Protein AF-A0A9E0RTS1-F1 (afdb_monomer_lite)

pLDDT: mean 94.76, std 5.56, range [51.41, 98.69]

Structure (mmCIF, N/CA/C/O backbone):
data_AF-A0A9E0RTS1-F1
#
_entry.id   AF-A0A9E0RTS1-F1
#
loop_
_atom_site.group_PDB
_atom_site.id
_atom_site.type_symbol
_atom_site.label_atom_id
_atom_site.label_alt_id
_atom_site.label_comp_id
_atom_site.label_asym_id
_atom_site.label_entity_id
_atom_site.label_seq_id
_atom_site.pdbx_PDB_ins_code
_atom_site.Cartn_x
_atom_site.Cartn_y
_atom_site.Cartn_z
_atom_site.occupancy
_atom_site.B_iso_or_equiv
_atom_site.auth_seq_id
_atom_site.auth_comp_id
_atom_site.auth_asym_id
_atom_site.auth_atom_id
_atom_site.pdbx_PDB_model_num
ATOM 1 N N . MET A 1 1 ? -15.856 11.425 7.955 1.00 51.41 1 MET A N 1
ATOM 2 C CA . MET A 1 1 ? -14.682 11.050 8.774 1.00 51.41 1 MET A CA 1
ATOM 3 C C . MET A 1 1 ? -13.971 9.924 8.047 1.00 51.41 1 MET A C 1
ATOM 5 O O . MET A 1 1 ? -14.667 9.109 7.459 1.00 51.41 1 MET A O 1
ATOM 9 N N . SER A 1 2 ? -12.636 9.927 7.999 1.00 68.19 2 SER A N 1
ATOM 10 C CA . SER A 1 2 ? -11.879 8.841 7.359 1.00 68.19 2 SER A CA 1
ATOM 11 C C . SER A 1 2 ? -12.096 7.539 8.132 1.00 68.19 2 SER A C 1
ATOM 13 O O . SER A 1 2 ? -11.993 7.544 9.356 1.00 68.19 2 SER A O 1
ATOM 15 N N . ILE A 1 3 ? -12.384 6.448 7.424 1.00 83.50 3 ILE A N 1
ATOM 16 C CA . ILE A 1 3 ? -12.584 5.105 8.002 1.00 83.50 3 ILE A CA 1
ATOM 17 C C . ILE A 1 3 ? -11.271 4.449 8.455 1.00 83.50 3 ILE A C 1
ATOM 19 O O . ILE A 1 3 ? -11.289 3.442 9.153 1.00 83.50 3 ILE A O 1
ATOM 23 N N . LEU A 1 4 ? -10.126 5.021 8.062 1.00 89.38 4 LEU A N 1
ATOM 24 C CA . LEU A 1 4 ? -8.797 4.628 8.525 1.00 89.38 4 LEU A CA 1
ATOM 25 C C . LEU A 1 4 ? -7.975 5.883 8.868 1.00 89.38 4 LEU A C 1
ATOM 27 O O . LEU A 1 4 ? -7.889 6.799 8.041 1.00 89.38 4 LEU A O 1
ATOM 31 N N . PRO A 1 5 ? -7.327 5.954 10.041 1.00 88.94 5 PRO A N 1
ATOM 32 C CA . PRO A 1 5 ? -6.529 7.111 10.448 1.00 88.94 5 PRO A CA 1
ATOM 33 C C . PRO A 1 5 ? -5.122 7.083 9.816 1.00 88.94 5 PRO A C 1
ATOM 35 O O . PRO A 1 5 ? -4.113 7.067 10.519 1.00 88.94 5 PRO A O 1
ATOM 38 N N . LEU A 1 6 ? -5.045 7.052 8.481 1.00 94.31 6 LEU A N 1
ATOM 39 C CA . LEU A 1 6 ? -3.777 6.909 7.761 1.00 94.31 6 LEU A CA 1
ATOM 40 C C . LEU A 1 6 ? -2.935 8.192 7.800 1.00 94.31 6 LEU A C 1
ATOM 42 O O . LEU A 1 6 ? -3.386 9.288 7.448 1.00 94.31 6 LEU A O 1
ATOM 46 N N . GLN A 1 7 ? -1.669 8.031 8.165 1.00 95.50 7 GLN A N 1
ATOM 47 C CA . GLN A 1 7 ? -0.603 9.004 7.953 1.00 95.50 7 GLN A CA 1
ATOM 48 C C . GLN A 1 7 ? 0.128 8.713 6.634 1.00 95.50 7 GLN A C 1
ATOM 50 O O . GLN A 1 7 ? -0.051 7.653 6.039 1.00 95.50 7 GLN A O 1
ATOM 55 N N . GLN A 1 8 ? 0.892 9.692 6.145 1.00 96.06 8 GLN A N 1
ATOM 56 C CA . GLN A 1 8 ? 1.714 9.572 4.934 1.00 96.06 8 GLN A CA 1
ATOM 57 C C . GLN A 1 8 ? 3.168 9.924 5.254 1.00 96.06 8 GLN A C 1
ATOM 59 O O . GLN A 1 8 ? 3.837 10.599 4.485 1.00 96.06 8 GLN A O 1
ATOM 64 N N . HIS A 1 9 ? 3.662 9.499 6.417 1.00 96.62 9 HIS A N 1
ATOM 65 C CA . HIS A 1 9 ? 4.961 9.897 6.946 1.00 96.62 9 HIS A CA 1
ATOM 66 C C . HIS A 1 9 ? 6.103 9.619 5.957 1.00 96.62 9 HIS A C 1
ATOM 68 O O . HIS A 1 9 ? 6.947 10.496 5.777 1.00 96.62 9 HIS A O 1
ATOM 74 N N . TYR A 1 10 ? 6.113 8.465 5.282 1.00 96.81 10 TYR A N 1
ATOM 75 C CA . TYR A 1 10 ? 7.080 8.145 4.229 1.00 96.81 10 TYR A CA 1
ATOM 76 C C . TYR A 1 10 ? 7.060 9.187 3.105 1.00 96.81 10 TYR A C 1
ATOM 78 O O . TYR A 1 10 ? 8.102 9.744 2.763 1.00 96.81 10 TYR A O 1
ATOM 86 N N . ALA A 1 11 ? 5.879 9.485 2.557 1.00 96.06 11 ALA A N 1
ATOM 87 C CA . ALA A 1 11 ? 5.736 10.442 1.464 1.00 96.06 11 ALA A CA 1
ATOM 88 C C . ALA A 1 11 ? 6.036 11.884 1.912 1.00 96.06 11 ALA A C 1
ATOM 90 O O . ALA A 1 11 ? 6.707 12.628 1.201 1.00 96.06 11 ALA A O 1
ATOM 91 N N . ASP A 1 12 ? 5.595 12.252 3.113 1.00 96.56 12 ASP A N 1
ATOM 92 C CA . ASP A 1 12 ? 5.714 13.597 3.675 1.00 96.56 12 ASP A CA 1
ATOM 93 C C . ASP A 1 12 ? 7.169 13.960 4.036 1.00 96.56 12 ASP A C 1
ATOM 95 O O . ASP A 1 12 ? 7.518 15.141 4.050 1.00 96.56 12 ASP A O 1
ATOM 99 N N . HIS A 1 13 ? 8.026 12.971 4.334 1.00 96.94 13 HIS A N 1
ATOM 100 C CA . HIS A 1 13 ? 9.386 13.208 4.848 1.00 96.94 13 HIS A CA 1
ATOM 101 C C . HIS A 1 13 ? 10.513 12.742 3.923 1.00 96.94 13 HIS A C 1
ATOM 103 O O . HIS A 1 13 ? 11.670 13.094 4.166 1.00 96.94 13 HIS A O 1
ATOM 109 N N . LEU A 1 14 ? 10.220 11.968 2.875 1.00 96.56 14 LEU A N 1
ATOM 110 C CA . LEU A 1 14 ? 11.224 11.559 1.896 1.00 96.56 14 LEU A CA 1
ATOM 111 C C . LEU A 1 14 ? 11.067 12.319 0.575 1.00 96.56 14 LEU A C 1
ATOM 113 O O . LEU A 1 14 ? 9.954 12.646 0.166 1.00 96.56 14 LEU A O 1
ATOM 117 N N . PRO A 1 15 ? 12.176 12.585 -0.139 1.00 96.88 15 PRO A N 1
ATOM 118 C CA . PRO A 1 15 ? 12.112 13.163 -1.473 1.00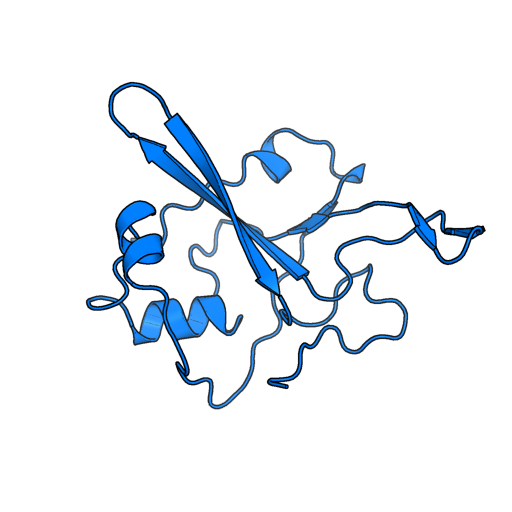 96.88 15 PRO A CA 1
ATOM 119 C C . PRO A 1 15 ? 11.268 12.321 -2.439 1.00 96.88 15 PRO A C 1
ATOM 121 O O . PRO A 1 15 ? 11.287 11.092 -2.393 1.00 96.88 15 PRO A O 1
ATOM 124 N N . ALA A 1 16 ? 10.649 12.972 -3.424 1.00 93.25 16 ALA A N 1
ATOM 125 C CA . ALA A 1 16 ? 9.881 12.299 -4.478 1.00 93.25 16 ALA A CA 1
ATOM 126 C C . ALA A 1 16 ? 10.710 11.317 -5.341 1.00 93.25 16 ALA A C 1
ATOM 128 O O . ALA A 1 16 ? 10.158 10.586 -6.150 1.00 93.25 16 ALA A O 1
ATOM 129 N N . ALA A 1 17 ? 12.037 11.274 -5.183 1.00 95.69 17 ALA A N 1
ATOM 130 C CA . ALA A 1 17 ? 12.887 10.263 -5.813 1.00 95.69 17 ALA A CA 1
ATOM 131 C C . ALA A 1 17 ? 12.703 8.850 -5.220 1.00 95.69 17 ALA A C 1
ATOM 133 O O . ALA A 1 17 ? 13.073 7.871 -5.863 1.00 95.69 17 ALA A O 1
ATOM 134 N N . PHE A 1 18 ? 12.159 8.732 -4.004 1.00 97.81 18 PHE A N 1
ATOM 135 C CA . PHE A 1 18 ? 12.003 7.453 -3.301 1.00 97.81 18 PHE A CA 1
ATOM 136 C C . PHE A 1 18 ? 10.697 6.728 -3.642 1.00 97.81 18 PHE A C 1
ATOM 138 O O . PHE A 1 18 ? 10.534 5.556 -3.307 1.00 97.81 18 PHE A O 1
ATOM 145 N N . TYR A 1 19 ? 9.754 7.403 -4.297 1.00 98.19 19 TYR A N 1
ATOM 146 C CA . TYR A 1 19 ? 8.433 6.855 -4.564 1.00 98.19 19 TYR A CA 1
ATOM 147 C C . TYR A 1 19 ? 7.753 7.540 -5.752 1.00 98.19 19 TYR A C 1
ATOM 149 O O . TYR A 1 19 ? 8.240 8.520 -6.304 1.00 98.19 19 TYR A O 1
ATOM 157 N N . GLN A 1 20 ? 6.607 7.007 -6.157 1.00 98.06 20 GLN A N 1
ATOM 158 C CA . GLN A 1 20 ? 5.670 7.668 -7.060 1.00 98.06 20 GLN A CA 1
ATOM 159 C C . GLN A 1 20 ? 4.274 7.607 -6.453 1.00 98.06 20 GLN A C 1
ATOM 161 O O . GLN A 1 20 ? 3.897 6.579 -5.894 1.00 98.06 20 GLN A O 1
ATOM 166 N N . GLU A 1 21 ? 3.513 8.693 -6.565 1.00 97.50 21 GLU A N 1
ATOM 167 C CA . GLU A 1 21 ? 2.096 8.705 -6.195 1.00 97.50 21 GLU A CA 1
ATOM 168 C C . GLU A 1 21 ? 1.322 7.792 -7.158 1.00 97.50 21 GLU A C 1
ATOM 170 O O . GLU A 1 21 ? 1.451 7.911 -8.378 1.00 97.50 21 GLU A O 1
ATOM 175 N N . VAL A 1 22 ? 0.535 6.860 -6.619 1.00 96.94 22 VAL A N 1
ATOM 176 C CA . VAL A 1 22 ? -0.231 5.887 -7.408 1.00 96.94 22 VAL A CA 1
ATOM 177 C C . VAL A 1 22 ? -1.596 5.689 -6.771 1.00 96.94 22 VAL A C 1
ATOM 179 O O . VAL A 1 22 ? -1.703 5.379 -5.591 1.00 96.94 22 VAL A O 1
ATOM 182 N N . ILE A 1 23 ? -2.653 5.808 -7.569 1.00 96.00 23 ILE A N 1
ATOM 183 C CA . ILE A 1 23 ? -4.000 5.424 -7.146 1.00 96.00 23 ILE A CA 1
ATOM 184 C C . ILE A 1 23 ? -4.180 3.929 -7.456 1.00 96.00 23 ILE A C 1
ATOM 186 O O . ILE A 1 23 ? -3.979 3.538 -8.611 1.00 96.00 23 ILE A O 1
ATOM 190 N N . PRO A 1 24 ? -4.546 3.085 -6.471 1.00 97.12 24 PRO A N 1
ATOM 191 C CA . PRO A 1 24 ? -4.890 1.693 -6.728 1.00 97.12 24 PRO A CA 1
ATOM 192 C C . PRO A 1 24 ? -5.958 1.562 -7.818 1.00 97.12 24 PRO A C 1
ATOM 194 O O . PRO A 1 24 ? -6.919 2.325 -7.874 1.00 97.12 24 PRO A O 1
ATOM 197 N N . SER A 1 25 ? -5.799 0.571 -8.686 1.00 96.69 25 SER A N 1
ATOM 198 C CA . SER A 1 25 ? -6.829 0.165 -9.634 1.00 96.69 25 SER A CA 1
ATOM 199 C C . SER A 1 25 ? -7.714 -0.885 -8.973 1.00 96.69 25 SER A C 1
ATOM 201 O O . SER A 1 25 ? -7.248 -1.986 -8.682 1.00 96.69 25 SER A O 1
ATOM 203 N N . GLY A 1 26 ? -8.986 -0.564 -8.765 1.00 95.38 26 GLY A N 1
ATOM 204 C CA . GLY A 1 26 ? -9.958 -1.451 -8.129 1.00 95.38 26 GLY A CA 1
ATOM 205 C C . GLY A 1 26 ? -10.173 -2.803 -8.818 1.00 95.38 26 GLY A C 1
ATOM 206 O O . GLY A 1 26 ? -9.687 -3.041 -9.933 1.00 95.38 26 GLY A O 1
ATOM 207 N N . ILE A 1 27 ? -10.920 -3.686 -8.154 1.00 95.12 27 ILE A N 1
ATOM 208 C CA . ILE A 1 27 ? -11.431 -4.947 -8.708 1.00 95.12 27 ILE A CA 1
ATOM 209 C C . ILE A 1 27 ? -12.949 -5.035 -8.503 1.00 95.12 27 ILE A C 1
ATOM 211 O O . ILE A 1 27 ? -13.479 -4.641 -7.463 1.00 95.12 27 ILE A O 1
ATOM 215 N N . GLY A 1 28 ? -13.649 -5.553 -9.515 1.00 95.25 28 GLY A N 1
ATOM 216 C CA . GLY A 1 28 ? -15.087 -5.814 -9.437 1.00 95.25 28 GLY A CA 1
ATOM 217 C C . GLY A 1 28 ? -15.400 -7.008 -8.538 1.00 95.25 28 GLY A C 1
ATOM 218 O O . GLY A 1 28 ? -14.560 -7.893 -8.376 1.00 95.25 28 GLY A O 1
ATOM 219 N N . ASP A 1 29 ? -16.606 -7.015 -7.969 1.00 96.00 29 ASP A N 1
ATOM 220 C CA . ASP A 1 29 ? -17.157 -8.121 -7.173 1.00 96.00 29 ASP A CA 1
ATOM 221 C C . ASP A 1 29 ? -16.218 -8.616 -6.056 1.00 96.00 29 ASP A C 1
ATOM 223 O O . ASP A 1 29 ? -16.117 -9.812 -5.777 1.00 96.00 29 ASP A O 1
ATOM 227 N N . ALA A 1 30 ? -15.505 -7.683 -5.414 1.00 97.19 30 ALA A N 1
ATOM 228 C CA . ALA A 1 30 ? -14.601 -7.989 -4.313 1.00 97.19 30 ALA A CA 1
ATOM 229 C C . ALA A 1 30 ? -15.353 -8.636 -3.141 1.00 97.19 30 ALA A C 1
ATOM 231 O O . ALA A 1 30 ? -16.470 -8.242 -2.803 1.00 97.19 30 ALA A O 1
ATOM 232 N N . GLN A 1 31 ? -14.719 -9.613 -2.491 1.00 97.06 31 GLN A N 1
ATOM 233 C CA . GLN A 1 31 ? -15.278 -10.317 -1.339 1.00 97.06 31 GLN A CA 1
ATOM 234 C C . GLN A 1 31 ? -14.203 -10.586 -0.290 1.00 97.06 31 GLN A C 1
ATOM 236 O O . GLN A 1 31 ? -13.050 -10.883 -0.608 1.00 97.06 31 GLN A O 1
ATOM 241 N N . TRP A 1 32 ? -14.605 -10.536 0.977 1.00 96.31 32 TRP A N 1
ATOM 242 C CA . TRP A 1 32 ? -13.784 -11.031 2.072 1.00 96.31 32 TRP A CA 1
ATOM 243 C C . TRP A 1 32 ? -13.730 -12.556 2.030 1.00 96.31 32 TRP A C 1
ATOM 245 O O . TRP A 1 32 ? -14.765 -13.214 2.099 1.00 96.31 32 TRP A O 1
ATOM 255 N N . LEU A 1 33 ? -12.523 -13.115 1.959 1.00 96.50 33 LEU A N 1
ATOM 256 C CA . LEU A 1 33 ? -12.319 -14.561 2.078 1.00 96.50 33 LEU A CA 1
ATOM 257 C C . LEU A 1 33 ? -11.860 -14.945 3.482 1.00 96.50 33 LEU A C 1
ATOM 259 O O . LEU A 1 33 ? -12.412 -15.855 4.093 1.00 96.50 33 LEU A O 1
ATOM 263 N N . ILE A 1 34 ? -10.843 -14.251 3.994 1.00 96.44 34 ILE A N 1
ATOM 264 C CA . ILE A 1 34 ? -10.267 -14.471 5.322 1.00 96.44 34 ILE A CA 1
ATOM 265 C C . ILE A 1 34 ? -9.847 -13.115 5.883 1.00 96.44 34 ILE A C 1
ATOM 267 O O . ILE A 1 34 ? -9.267 -12.295 5.172 1.00 96.44 34 ILE A O 1
ATOM 271 N N . ILE A 1 35 ? -10.113 -12.902 7.169 1.00 96.56 35 ILE A N 1
ATOM 272 C CA . ILE A 1 35 ? -9.728 -11.700 7.904 1.00 96.56 35 ILE A CA 1
ATOM 273 C C . ILE A 1 35 ? -8.943 -12.115 9.149 1.00 96.56 35 ILE A C 1
ATOM 275 O O . ILE A 1 35 ? -9.360 -12.997 9.899 1.00 96.56 35 ILE A O 1
ATOM 279 N N . ASN A 1 36 ? -7.820 -11.443 9.406 1.00 97.06 36 ASN A N 1
ATOM 280 C CA . ASN A 1 36 ? -7.119 -11.561 10.681 1.00 97.06 36 ASN A CA 1
ATOM 281 C C . ASN A 1 36 ? -7.691 -10.547 11.683 1.00 97.06 36 ASN A C 1
ATOM 283 O O . ASN A 1 36 ? -7.174 -9.438 11.823 1.00 97.06 36 ASN A O 1
ATOM 287 N N . HIS A 1 37 ? -8.761 -10.933 12.381 1.00 95.44 37 HIS A N 1
ATOM 288 C CA . HIS A 1 37 ? -9.430 -10.064 13.355 1.00 95.44 37 HIS A CA 1
ATOM 289 C C . HIS A 1 37 ? -8.521 -9.661 14.523 1.00 95.44 37 HIS A C 1
ATOM 291 O O . HIS A 1 37 ? -8.624 -8.543 15.017 1.00 95.44 37 HIS A O 1
ATOM 297 N N . GLN A 1 38 ? -7.600 -10.535 14.945 1.00 96.12 38 GLN A N 1
ATOM 298 C CA . GLN A 1 38 ? -6.664 -10.212 16.023 1.00 96.12 38 GLN A CA 1
ATOM 299 C C . GLN A 1 38 ? -5.742 -9.053 15.627 1.00 96.12 38 GLN A C 1
ATOM 301 O O . GLN A 1 38 ? -5.568 -8.120 16.408 1.00 96.12 38 GLN A O 1
ATOM 306 N N . LEU A 1 39 ? -5.183 -9.091 14.413 1.00 95.44 39 LEU A N 1
ATOM 307 C CA . LEU A 1 39 ? -4.335 -8.011 13.909 1.00 95.44 39 LEU A CA 1
ATOM 308 C C . LEU A 1 39 ? -5.142 -6.736 13.649 1.00 95.44 39 LEU A C 1
ATOM 310 O O . LEU A 1 39 ? -4.690 -5.660 14.019 1.00 95.44 39 LEU A O 1
ATOM 314 N N . ALA A 1 40 ? -6.335 -6.849 13.059 1.00 94.62 40 ALA A N 1
ATOM 315 C CA . ALA A 1 40 ? -7.203 -5.695 12.831 1.00 94.62 40 ALA A CA 1
ATOM 316 C C . ALA A 1 40 ? -7.496 -4.949 14.143 1.00 94.62 40 ALA A C 1
ATOM 318 O O . ALA A 1 40 ? -7.277 -3.742 14.222 1.00 94.62 40 ALA A O 1
ATOM 319 N N . ASN A 1 41 ? -7.859 -5.682 15.202 1.00 92.25 41 ASN A N 1
ATOM 320 C CA . ASN A 1 41 ? -8.087 -5.112 16.529 1.00 92.25 41 ASN A CA 1
ATOM 321 C C . ASN A 1 41 ? -6.816 -4.481 17.114 1.00 92.25 41 ASN A C 1
ATOM 323 O O . ASN A 1 41 ? -6.878 -3.385 17.666 1.00 92.25 41 ASN A O 1
ATOM 327 N N . ALA A 1 42 ? -5.660 -5.140 16.973 1.00 92.44 42 ALA A N 1
ATOM 328 C CA . ALA A 1 42 ? -4.380 -4.600 17.439 1.00 92.44 42 ALA A CA 1
ATOM 329 C C . ALA A 1 42 ? -3.987 -3.294 16.723 1.00 92.44 42 ALA A C 1
ATOM 331 O O . ALA A 1 42 ? -3.333 -2.444 17.318 1.00 92.44 42 ALA A O 1
ATOM 332 N N . LEU A 1 43 ? -4.417 -3.118 15.470 1.00 93.06 43 LEU A N 1
ATOM 333 C CA . LEU A 1 43 ? -4.206 -1.907 14.675 1.00 93.06 43 LEU A CA 1
ATOM 334 C C . LEU A 1 43 ? -5.358 -0.894 14.784 1.00 93.06 43 LEU A C 1
ATOM 336 O O . LEU A 1 43 ? -5.366 0.091 14.047 1.00 93.06 43 LEU A O 1
ATOM 340 N N . ALA A 1 44 ? -6.325 -1.129 15.679 1.00 90.62 44 ALA A N 1
ATOM 341 C CA . ALA A 1 44 ? -7.532 -0.316 15.835 1.00 90.62 44 ALA A CA 1
ATOM 342 C C . ALA A 1 44 ? -8.334 -0.133 14.525 1.00 90.62 44 ALA A C 1
ATOM 344 O O . ALA A 1 44 ? -8.917 0.923 14.279 1.00 90.62 44 ALA A O 1
ATOM 345 N N . ILE A 1 45 ? -8.363 -1.166 13.678 1.00 92.69 45 ILE A N 1
ATOM 346 C CA . ILE A 1 45 ? -9.182 -1.228 12.465 1.00 92.69 45 ILE A CA 1
ATOM 347 C C . ILE A 1 45 ? -10.471 -1.982 12.794 1.00 92.69 45 ILE A C 1
ATOM 349 O O . ILE A 1 45 ? -10.455 -3.205 12.957 1.00 92.69 45 ILE A O 1
ATOM 353 N N . ASP A 1 46 ? -11.591 -1.265 12.850 1.00 90.38 46 ASP A N 1
ATOM 354 C CA . ASP A 1 46 ? -12.898 -1.873 13.100 1.00 90.38 46 ASP A CA 1
ATOM 355 C C . ASP A 1 46 ? -13.509 -2.443 11.813 1.00 90.38 46 ASP A C 1
ATOM 357 O O . ASP A 1 46 ? -14.177 -1.754 11.040 1.00 90.38 46 ASP A O 1
ATOM 361 N N . ILE A 1 47 ? -13.250 -3.728 11.569 1.00 89.44 47 ILE A N 1
ATOM 362 C CA . ILE A 1 47 ? -13.774 -4.428 10.391 1.00 89.44 47 ILE A CA 1
ATOM 363 C C . ILE A 1 47 ? -15.278 -4.698 10.499 1.00 89.44 47 ILE A C 1
ATOM 365 O O . ILE A 1 47 ? -15.945 -4.768 9.467 1.00 89.44 47 ILE A O 1
ATOM 369 N N . ASN A 1 48 ? -15.822 -4.849 11.707 1.00 87.88 48 ASN A N 1
ATOM 370 C CA . ASN A 1 48 ? -17.216 -5.256 11.880 1.00 87.88 48 ASN A CA 1
ATOM 371 C C . ASN A 1 48 ? -18.168 -4.097 11.571 1.00 87.88 48 ASN A C 1
ATOM 373 O O . ASN A 1 48 ? -19.144 -4.290 10.845 1.00 87.88 48 ASN A O 1
ATOM 377 N N . ASP A 1 49 ? -17.841 -2.894 12.042 1.00 86.50 49 ASP A N 1
ATOM 378 C CA . ASP A 1 49 ? -18.701 -1.721 11.866 1.00 86.50 49 ASP A CA 1
ATOM 379 C C . ASP A 1 49 ? -18.535 -1.061 10.482 1.00 86.50 49 ASP A C 1
ATOM 381 O O . ASP A 1 49 ? -19.426 -0.347 10.014 1.00 86.50 49 ASP A O 1
ATOM 385 N N . HIS A 1 50 ? -17.428 -1.338 9.780 1.00 89.19 50 HIS A N 1
ATOM 386 C CA . HIS A 1 50 ? -17.087 -0.713 8.494 1.00 89.19 50 HIS A CA 1
ATOM 387 C C . HIS A 1 50 ? -16.784 -1.716 7.372 1.00 89.19 50 HIS A C 1
ATOM 389 O O . HIS A 1 50 ? -16.012 -1.423 6.457 1.00 89.19 50 HIS A O 1
ATOM 395 N N . GLN A 1 51 ? -17.395 -2.904 7.407 1.00 91.38 51 GLN A N 1
ATOM 396 C CA . GLN A 1 51 ? -17.022 -4.021 6.534 1.00 91.38 51 GLN A CA 1
ATOM 397 C C . GLN A 1 51 ? -17.042 -3.687 5.032 1.00 91.38 51 GLN A C 1
ATOM 399 O O . GLN A 1 51 ? -16.092 -4.022 4.323 1.00 91.38 51 GLN A O 1
ATOM 404 N N . ALA A 1 52 ? -18.110 -3.051 4.536 1.00 93.19 52 ALA A N 1
ATOM 405 C CA . ALA A 1 52 ? -18.242 -2.698 3.117 1.00 93.19 52 ALA A CA 1
ATOM 406 C C . ALA A 1 52 ? -17.257 -1.591 2.718 1.00 93.19 52 ALA A C 1
ATOM 408 O O . ALA A 1 52 ? -16.596 -1.660 1.686 1.00 93.19 52 ALA A O 1
ATOM 409 N N . ASP A 1 53 ? -17.111 -0.597 3.587 1.00 94.12 53 ASP A N 1
ATOM 410 C CA . ASP A 1 53 ? -16.259 0.554 3.348 1.00 94.12 53 ASP A CA 1
ATOM 411 C C . ASP A 1 53 ? -14.766 0.195 3.322 1.00 94.12 53 ASP A C 1
ATOM 413 O O . ASP A 1 53 ? -14.011 0.713 2.493 1.00 94.12 53 ASP A O 1
ATOM 417 N N . LEU A 1 54 ? -14.347 -0.700 4.218 1.00 95.88 54 LEU A N 1
ATOM 418 C CA . LEU A 1 54 ? -12.991 -1.238 4.269 1.00 95.88 54 LEU A CA 1
ATOM 419 C C . LEU A 1 54 ? -12.727 -2.220 3.129 1.00 95.88 54 LEU A C 1
ATOM 421 O O . LEU A 1 54 ? -11.613 -2.237 2.607 1.00 95.88 54 LEU A O 1
ATOM 425 N N . LEU A 1 55 ? -13.737 -2.989 2.703 1.00 96.69 55 LEU A N 1
ATOM 426 C CA . LEU A 1 55 ? -13.621 -3.845 1.523 1.00 96.69 55 LEU A CA 1
ATOM 427 C C . LEU A 1 55 ? -13.306 -3.014 0.282 1.00 96.69 55 LEU A C 1
ATOM 429 O O . LEU A 1 55 ? -12.385 -3.360 -0.445 1.00 96.69 55 LEU A O 1
ATOM 433 N N . ASP A 1 56 ? -14.000 -1.894 0.076 1.00 96.56 56 ASP A N 1
ATOM 434 C CA . ASP A 1 56 ? -13.723 -1.004 -1.054 1.00 96.56 56 ASP A CA 1
ATOM 435 C C . ASP A 1 56 ? -12.307 -0.418 -1.005 1.00 96.56 56 ASP A C 1
ATOM 437 O O . ASP A 1 56 ? -11.650 -0.301 -2.041 1.00 96.56 56 ASP A O 1
ATOM 441 N N . VAL A 1 57 ? -11.795 -0.091 0.185 1.00 96.25 57 VAL A N 1
ATOM 442 C CA . VAL A 1 57 ? -10.409 0.381 0.324 1.00 96.25 57 VAL A CA 1
ATOM 443 C C . VAL A 1 57 ? -9.406 -0.732 0.030 1.00 96.25 57 VAL A C 1
ATOM 445 O O . VAL A 1 57 ? -8.476 -0.529 -0.752 1.00 96.25 57 VAL A O 1
ATOM 448 N N . PHE A 1 58 ? -9.587 -1.921 0.605 1.00 96.69 58 PHE A N 1
ATOM 449 C CA . PHE A 1 58 ? -8.655 -3.038 0.416 1.00 96.69 58 PHE A CA 1
ATOM 450 C C . PHE A 1 58 ? -8.837 -3.771 -0.916 1.00 96.69 58 PHE A C 1
ATOM 452 O O . PHE A 1 58 ? -7.963 -4.534 -1.311 1.00 96.69 58 PHE A O 1
ATOM 459 N N . ALA A 1 59 ? -9.910 -3.502 -1.654 1.00 97.38 59 ALA A N 1
ATOM 460 C CA . ALA A 1 59 ? -10.050 -3.870 -3.059 1.00 97.38 59 ALA A CA 1
ATOM 461 C C . ALA A 1 59 ? -9.415 -2.834 -4.003 1.00 97.38 59 ALA A C 1
ATOM 463 O O . ALA A 1 59 ? -9.323 -3.078 -5.205 1.00 97.38 59 ALA A O 1
ATOM 464 N N . GLY A 1 60 ? -8.980 -1.678 -3.483 1.00 96.69 60 GLY A N 1
ATOM 465 C CA . GLY A 1 60 ? -8.480 -0.561 -4.284 1.00 96.69 60 GLY A CA 1
ATOM 466 C C . GLY A 1 60 ? -9.574 0.189 -5.053 1.00 96.69 60 GLY A C 1
ATOM 467 O O . GLY A 1 60 ? -9.262 0.926 -5.982 1.00 96.69 60 GLY A O 1
ATOM 468 N N . ASN A 1 61 ? -10.847 -0.001 -4.696 1.00 96.88 61 ASN A N 1
ATOM 469 C CA . ASN A 1 61 ? -11.994 0.670 -5.316 1.00 96.88 61 ASN A CA 1
ATOM 470 C C . ASN A 1 61 ? -12.163 2.108 -4.815 1.00 96.88 61 ASN A C 1
ATOM 472 O O . ASN A 1 61 ? -12.774 2.935 -5.493 1.00 96.88 61 ASN A O 1
ATOM 476 N N . ARG A 1 62 ? -11.633 2.417 -3.625 1.00 94.94 62 ARG A N 1
ATOM 477 C CA . ARG A 1 62 ? -11.766 3.731 -2.996 1.00 94.94 62 ARG A CA 1
ATOM 478 C C . ARG A 1 62 ? -10.557 4.063 -2.129 1.00 94.94 62 ARG A C 1
ATOM 480 O O . ARG A 1 62 ? -9.953 3.187 -1.522 1.00 94.94 62 ARG A O 1
ATOM 487 N N . LEU A 1 63 ? -10.224 5.346 -2.026 1.00 93.88 63 LEU A N 1
ATOM 488 C CA . LEU A 1 63 ? -9.252 5.822 -1.041 1.00 93.88 63 LEU A CA 1
ATOM 489 C C . LEU A 1 63 ? -9.913 5.952 0.337 1.00 93.88 63 LEU A C 1
ATOM 491 O O . LEU A 1 63 ? -11.068 6.362 0.431 1.00 93.88 63 LEU A O 1
ATOM 495 N N . ALA A 1 64 ? -9.177 5.643 1.407 1.00 90.94 64 ALA A N 1
ATOM 496 C CA . ALA A 1 64 ? -9.671 5.841 2.774 1.00 90.94 64 ALA A CA 1
ATOM 497 C C . ALA A 1 64 ? -9.889 7.330 3.105 1.0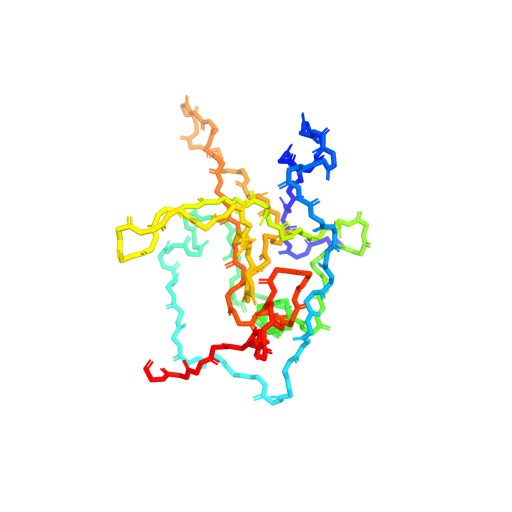0 90.94 64 ALA A C 1
ATOM 499 O O . ALA A 1 64 ? -10.854 7.684 3.780 1.00 90.94 64 ALA A O 1
ATOM 500 N N . ASP A 1 65 ? -9.016 8.192 2.578 1.00 90.25 65 ASP A N 1
ATOM 501 C CA . ASP A 1 65 ? -9.116 9.649 2.634 1.00 90.25 65 ASP A CA 1
ATOM 502 C C . ASP A 1 65 ? -8.744 10.214 1.251 1.00 90.25 65 ASP A C 1
ATOM 504 O O . ASP A 1 65 ? -7.643 9.935 0.768 1.00 90.25 65 ASP A O 1
ATOM 508 N N . PRO A 1 66 ? -9.622 10.997 0.595 1.00 88.00 66 PRO A N 1
ATOM 509 C CA . PRO A 1 66 ? -9.362 11.549 -0.736 1.00 88.00 66 PRO A CA 1
ATOM 510 C C . PRO A 1 66 ? -8.191 12.543 -0.781 1.00 88.00 66 PRO A C 1
ATOM 512 O O . PRO A 1 66 ? -7.682 12.825 -1.862 1.00 88.00 66 PRO A O 1
ATOM 515 N N . ASN A 1 67 ? -7.759 13.077 0.366 1.00 89.50 67 ASN A N 1
ATOM 516 C CA . ASN A 1 67 ? -6.625 14.003 0.453 1.00 89.50 67 ASN A CA 1
ATOM 517 C C . ASN A 1 67 ? -5.290 13.289 0.698 1.00 89.50 67 ASN A C 1
ATOM 519 O O . ASN A 1 67 ? -4.239 13.931 0.721 1.00 89.50 67 ASN A O 1
ATOM 523 N N . LYS A 1 68 ? -5.318 11.974 0.929 1.00 90.12 68 LYS A N 1
ATOM 524 C CA . LYS A 1 68 ? -4.124 11.161 1.137 1.00 90.12 68 LYS A CA 1
ATOM 525 C C . LYS A 1 68 ? -3.757 10.472 -0.166 1.00 90.12 68 LYS A C 1
ATOM 527 O O . LYS A 1 68 ? -4.622 10.009 -0.904 1.00 90.12 68 LYS A O 1
ATOM 532 N N . LYS A 1 69 ? -2.458 10.413 -0.442 1.00 89.94 69 LYS A N 1
ATOM 533 C CA . LYS A 1 69 ? -1.937 9.918 -1.710 1.00 89.94 69 LYS A CA 1
ATOM 534 C C . LYS A 1 69 ? -1.141 8.642 -1.475 1.00 89.94 69 LYS A C 1
ATOM 536 O O . LYS A 1 69 ? -0.035 8.727 -0.948 1.00 89.94 69 LYS A O 1
ATOM 541 N N . PRO A 1 70 ? -1.692 7.477 -1.838 1.00 97.06 70 PRO A N 1
ATOM 542 C CA . PRO A 1 70 ? -0.937 6.242 -1.791 1.00 97.06 70 PRO A CA 1
ATOM 543 C C . PRO A 1 70 ? 0.276 6.303 -2.720 1.00 97.06 70 PRO A C 1
ATOM 545 O O . PRO A 1 70 ? 0.274 7.019 -3.728 1.00 97.06 70 PRO A O 1
ATOM 548 N N . ILE A 1 71 ? 1.311 5.541 -2.384 1.00 98.50 7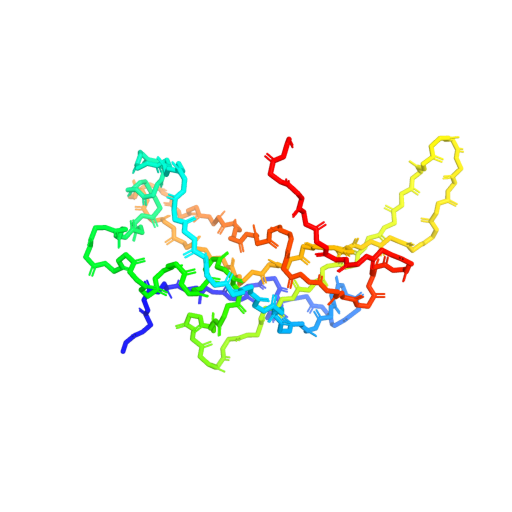1 ILE A N 1
ATOM 549 C CA . ILE A 1 71 ? 2.577 5.558 -3.113 1.00 98.50 71 ILE A CA 1
ATOM 550 C C . ILE A 1 71 ? 3.040 4.153 -3.488 1.00 98.50 71 ILE A C 1
ATOM 552 O O . ILE A 1 71 ? 2.780 3.181 -2.785 1.00 98.50 71 ILE A O 1
ATOM 556 N N . ALA A 1 72 ? 3.782 4.060 -4.583 1.00 98.69 72 ALA A N 1
ATOM 557 C CA . ALA A 1 72 ? 4.609 2.909 -4.911 1.00 98.69 72 ALA A CA 1
ATOM 558 C C . ALA A 1 72 ? 6.079 3.290 -4.673 1.00 98.69 72 ALA A C 1
ATOM 560 O O . ALA A 1 72 ? 6.538 4.324 -5.170 1.00 98.69 72 ALA A O 1
ATOM 561 N N . MET A 1 73 ? 6.818 2.492 -3.904 1.00 98.69 73 MET A N 1
ATOM 562 C CA . MET A 1 73 ? 8.208 2.791 -3.554 1.00 98.69 73 MET A CA 1
ATOM 563 C C . MET A 1 73 ? 9.172 2.359 -4.661 1.00 98.69 73 MET A C 1
ATOM 565 O O . MET A 1 73 ? 8.983 1.322 -5.303 1.00 98.69 73 MET A O 1
ATOM 569 N N . ALA A 1 74 ? 10.235 3.139 -4.856 1.00 98.06 74 ALA A N 1
ATOM 570 C CA . ALA A 1 74 ? 11.358 2.783 -5.712 1.00 98.06 74 ALA A CA 1
ATOM 571 C C . ALA A 1 74 ? 12.391 1.972 -4.921 1.00 98.06 74 ALA A C 1
ATOM 573 O O . ALA A 1 74 ? 12.781 2.338 -3.814 1.00 98.06 74 ALA A O 1
ATOM 574 N N . TYR A 1 75 ? 12.892 0.893 -5.513 1.00 98.12 75 TYR A N 1
ATOM 575 C CA . TYR A 1 75 ? 14.055 0.170 -5.000 1.00 98.12 75 TYR A CA 1
ATOM 576 C C . TYR A 1 75 ? 14.792 -0.537 -6.139 1.00 98.12 75 TYR A C 1
ATOM 578 O O . TYR A 1 75 ? 14.306 -0.611 -7.266 1.00 98.12 75 TYR A O 1
ATOM 586 N N . ALA A 1 76 ? 15.973 -1.068 -5.843 1.00 98.00 76 ALA A N 1
ATOM 587 C CA . ALA A 1 76 ? 16.789 -1.877 -6.743 1.00 98.00 76 ALA A CA 1
ATOM 588 C C . ALA A 1 76 ? 17.194 -3.174 -6.029 1.00 98.00 76 ALA A C 1
ATOM 590 O O . ALA A 1 76 ? 16.931 -3.346 -4.838 1.00 98.00 76 ALA A O 1
ATOM 591 N N . GLY A 1 77 ? 17.829 -4.106 -6.734 1.00 98.25 77 GLY A N 1
ATOM 592 C CA . GLY A 1 77 ? 18.285 -5.333 -6.085 1.00 98.25 77 GLY A CA 1
ATOM 593 C C . GLY A 1 77 ? 19.006 -6.289 -7.014 1.00 98.25 77 GLY A C 1
ATOM 594 O O . GLY A 1 77 ? 18.946 -6.162 -8.233 1.00 98.25 77 GLY A O 1
ATOM 595 N N . HIS A 1 78 ? 19.683 -7.273 -6.426 1.00 98.25 78 HIS A N 1
ATOM 596 C CA . HIS A 1 78 ? 20.265 -8.373 -7.184 1.00 98.25 78 HIS A CA 1
ATOM 597 C C . HIS A 1 78 ? 19.227 -9.487 -7.347 1.00 98.25 78 HIS A C 1
ATOM 599 O O . HIS A 1 78 ? 18.731 -10.023 -6.357 1.00 98.25 78 HIS A O 1
ATOM 605 N N . GLN A 1 79 ? 18.906 -9.850 -8.588 1.00 97.56 79 GLN A N 1
ATOM 606 C CA . GLN A 1 79 ? 18.053 -10.996 -8.904 1.00 97.56 79 GLN A CA 1
ATOM 607 C C . GLN A 1 79 ? 18.898 -12.040 -9.629 1.00 97.56 79 GLN A C 1
ATOM 609 O O . GLN A 1 79 ? 19.541 -11.731 -10.630 1.00 97.56 79 GLN A O 1
ATO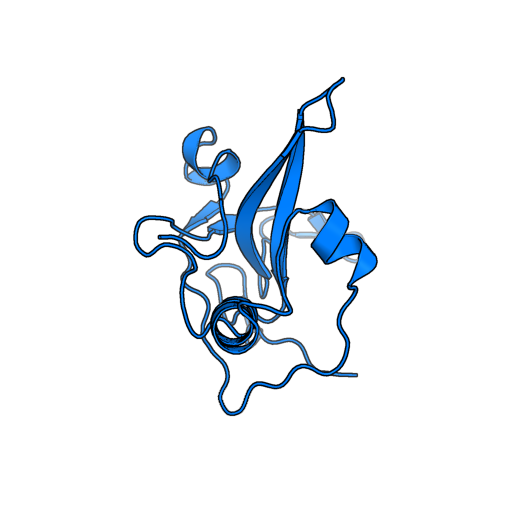M 614 N N . PHE A 1 80 ? 18.924 -13.269 -9.105 1.00 97.44 80 PHE A N 1
ATOM 615 C CA . PHE A 1 80 ? 19.696 -14.379 -9.682 1.00 97.44 80 PHE A CA 1
ATOM 616 C C . PHE A 1 80 ? 21.180 -14.035 -9.930 1.00 97.44 80 PHE A C 1
ATOM 618 O O . PHE A 1 80 ? 21.750 -14.407 -10.947 1.00 97.44 80 PHE A O 1
ATOM 625 N N . GLY A 1 81 ? 21.800 -13.289 -9.009 1.00 97.50 81 GLY A N 1
ATOM 626 C CA . GLY A 1 81 ? 23.211 -12.889 -9.100 1.00 97.50 81 GLY A CA 1
ATOM 627 C C . GLY A 1 81 ? 23.496 -11.660 -9.973 1.00 97.50 81 GLY A C 1
ATOM 628 O O . GLY A 1 81 ? 24.631 -11.194 -9.992 1.00 97.50 81 GLY A O 1
ATOM 629 N N . HIS A 1 82 ? 22.492 -11.084 -10.639 1.00 98.19 82 HIS A N 1
ATOM 630 C CA . HIS A 1 82 ? 22.653 -9.896 -11.480 1.00 98.19 82 HIS A CA 1
ATOM 631 C C . HIS A 1 82 ? 22.014 -8.666 -10.841 1.00 98.19 82 HIS A C 1
ATOM 633 O O . HIS A 1 82 ? 20.885 -8.73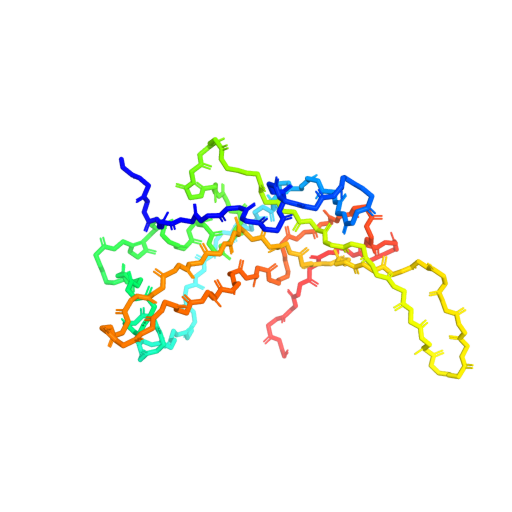1 -10.352 1.00 98.19 82 HIS A O 1
ATOM 639 N N . TYR A 1 83 ? 22.719 -7.534 -10.866 1.00 98.19 83 TYR A N 1
ATOM 640 C CA . TYR A 1 83 ? 22.166 -6.265 -10.403 1.00 98.19 83 TYR A CA 1
ATOM 641 C C . TYR A 1 83 ? 21.075 -5.767 -11.355 1.00 98.19 83 TYR A C 1
ATOM 643 O O . TYR A 1 83 ? 21.313 -5.587 -12.550 1.00 98.19 83 TYR A O 1
ATOM 651 N N . VAL A 1 84 ? 19.887 -5.512 -10.809 1.00 98.06 84 VAL A N 1
ATOM 652 C CA . VAL A 1 84 ? 18.771 -4.870 -11.501 1.00 98.06 84 VAL A CA 1
ATOM 653 C C . VAL A 1 84 ? 18.656 -3.445 -10.958 1.00 98.06 84 VAL A C 1
ATOM 655 O O . VAL A 1 84 ? 18.241 -3.273 -9.808 1.00 98.06 84 VAL A O 1
ATOM 658 N N . PRO A 1 85 ? 19.016 -2.417 -11.751 1.00 96.69 85 PRO A N 1
ATOM 659 C CA . PRO A 1 85 ? 19.129 -1.043 -11.263 1.00 96.69 85 PRO A CA 1
ATOM 660 C C . PRO A 1 85 ? 17.784 -0.400 -10.921 1.00 96.69 85 PRO A C 1
ATOM 662 O O . PRO A 1 85 ? 17.757 0.617 -10.237 1.00 96.69 85 PRO A O 1
ATOM 665 N N . MET A 1 86 ? 16.677 -0.973 -11.396 1.00 95.94 86 MET A N 1
ATOM 666 C CA . MET A 1 86 ? 15.337 -0.456 -11.158 1.00 95.94 86 MET A CA 1
ATOM 667 C C . MET A 1 86 ? 14.346 -1.608 -10.994 1.00 95.94 86 MET A C 1
ATOM 669 O O . MET A 1 86 ? 14.033 -2.342 -11.936 1.00 95.94 86 MET A O 1
ATOM 673 N N . LEU A 1 87 ? 13.884 -1.756 -9.761 1.00 97.19 87 LEU A N 1
ATOM 674 C CA . LEU A 1 87 ? 12.710 -2.515 -9.363 1.00 97.19 87 LEU A CA 1
ATOM 675 C C . LEU A 1 87 ? 11.687 -1.499 -8.833 1.00 97.19 87 LEU A C 1
ATOM 677 O O . LEU A 1 87 ? 11.412 -0.515 -9.514 1.00 97.19 87 LEU A O 1
ATOM 681 N N . GLY A 1 88 ? 11.131 -1.730 -7.649 1.00 98.12 88 GLY A N 1
ATOM 682 C CA . GLY A 1 88 ? 10.058 -0.936 -7.071 1.00 98.12 88 GLY A CA 1
ATOM 683 C C . GLY A 1 88 ? 8.789 -1.756 -6.881 1.00 98.12 88 GLY A C 1
ATOM 684 O O . GLY A 1 88 ? 8.702 -2.920 -7.294 1.00 98.12 88 GLY A O 1
ATOM 685 N N . ASP A 1 89 ? 7.792 -1.149 -6.250 1.00 98.62 89 ASP A N 1
ATOM 686 C CA . ASP A 1 89 ? 6.509 -1.790 -5.985 1.00 98.62 89 ASP A CA 1
ATOM 687 C C . ASP A 1 89 ? 5.706 -1.987 -7.275 1.00 98.62 89 ASP A C 1
ATOM 689 O O . ASP A 1 89 ? 4.797 -1.233 -7.604 1.00 98.62 89 ASP A O 1
ATOM 693 N N . GLY A 1 90 ? 6.031 -3.031 -8.039 1.00 98.25 90 GLY A N 1
ATOM 694 C CA . GLY A 1 90 ? 5.430 -3.286 -9.352 1.00 98.25 90 GLY A CA 1
ATOM 695 C C . GLY A 1 90 ? 4.000 -3.837 -9.329 1.00 98.25 90 GLY A C 1
ATOM 696 O O . GLY A 1 90 ? 3.423 -4.084 -10.383 1.00 98.25 90 GLY A O 1
ATOM 697 N N . ARG A 1 91 ? 3.439 -4.099 -8.148 1.00 98.25 91 ARG A N 1
ATOM 698 C CA . ARG A 1 91 ? 2.037 -4.525 -7.943 1.00 98.25 91 ARG A CA 1
ATOM 699 C C . ARG A 1 91 ? 1.537 -4.209 -6.534 1.00 98.25 91 ARG A C 1
ATOM 701 O O . ARG A 1 91 ? 0.601 -4.842 -6.049 1.00 98.25 91 ARG A O 1
ATOM 708 N N . GLY A 1 92 ? 2.271 -3.363 -5.829 1.00 98.25 92 GLY A N 1
ATOM 709 C CA . GLY A 1 92 ? 2.039 -3.010 -4.442 1.00 98.25 92 GLY A CA 1
ATOM 710 C C . GLY A 1 92 ? 1.862 -1.505 -4.353 1.00 98.25 92 GLY A C 1
ATOM 711 O O . GLY A 1 92 ? 2.437 -0.772 -5.154 1.00 98.25 92 GLY A O 1
ATOM 712 N N . VAL A 1 93 ? 1.024 -1.062 -3.431 1.00 98.50 93 VAL A N 1
ATOM 713 C CA . VAL A 1 93 ? 0.850 0.350 -3.120 1.00 98.50 93 VAL A CA 1
ATOM 714 C C . VAL A 1 93 ? 0.784 0.487 -1.603 1.00 98.50 93 VAL A C 1
ATOM 716 O O . VAL A 1 93 ? -0.051 -0.150 -0.959 1.00 98.50 93 VAL A O 1
ATOM 719 N N . LEU A 1 94 ? 1.637 1.331 -1.026 1.00 98.50 94 LEU A N 1
ATOM 720 C CA . LEU A 1 94 ? 1.485 1.787 0.350 1.00 98.50 94 LEU A CA 1
ATOM 721 C C . LEU A 1 94 ? 0.295 2.748 0.403 1.00 98.50 94 LEU A C 1
ATOM 723 O O . LEU A 1 94 ? 0.358 3.845 -0.150 1.00 98.50 94 LEU A O 1
ATOM 727 N N . LEU A 1 95 ? -0.789 2.342 1.067 1.00 97.50 95 LEU A N 1
ATOM 728 C CA . LEU A 1 95 ? -1.967 3.191 1.268 1.00 97.50 95 LEU A CA 1
ATOM 729 C C . LEU A 1 95 ? -1.683 4.332 2.250 1.00 97.50 95 LEU A C 1
ATOM 731 O O . LEU A 1 95 ? -2.269 5.405 2.132 1.00 97.50 95 LEU A O 1
ATOM 735 N N . GLY A 1 96 ? -0.789 4.087 3.203 1.00 97.12 96 GLY A N 1
ATOM 736 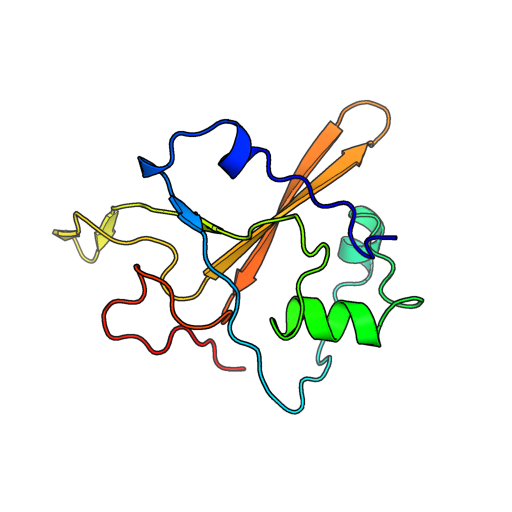C CA . GLY A 1 96 ? -0.354 4.996 4.257 1.00 97.12 96 GLY A CA 1
ATOM 737 C C . GLY A 1 96 ? 0.101 4.192 5.472 1.00 97.12 96 GLY A C 1
ATOM 738 O O . GLY A 1 96 ? 0.185 2.962 5.404 1.00 97.12 96 GLY A O 1
ATOM 739 N N . GLU A 1 97 ? 0.349 4.863 6.592 1.00 97.06 97 GLU A N 1
ATOM 740 C CA . GLU A 1 97 ? 0.717 4.193 7.841 1.00 97.06 97 GLU A CA 1
ATOM 741 C C . GLU A 1 97 ? -0.292 4.442 8.962 1.00 97.06 97 GLU A C 1
ATOM 743 O O . GLU A 1 97 ? -0.805 5.549 9.138 1.00 97.06 97 GLU A O 1
ATOM 748 N N . ILE A 1 98 ? -0.537 3.411 9.763 1.00 95.75 98 ILE A N 1
ATOM 749 C CA . ILE A 1 98 ? -1.319 3.482 10.995 1.00 95.75 98 ILE A CA 1
ATOM 750 C C . ILE A 1 98 ? -0.354 3.709 12.155 1.00 95.75 98 ILE A C 1
ATOM 752 O O . ILE A 1 98 ? 0.687 3.058 12.240 1.00 95.75 98 ILE A O 1
ATOM 756 N N . VAL A 1 99 ? -0.699 4.624 13.060 1.00 95.88 99 VAL A N 1
ATOM 757 C CA . VAL A 1 99 ? 0.039 4.817 14.313 1.00 95.88 99 VAL A CA 1
ATOM 758 C C . VAL A 1 99 ? -0.791 4.268 15.461 1.00 95.88 99 VAL A C 1
ATOM 760 O O . VAL A 1 99 ? -1.885 4.766 15.723 1.00 95.88 99 VAL A O 1
ATOM 763 N N . VAL A 1 100 ? -0.252 3.265 16.147 1.00 93.94 100 VAL A N 1
ATOM 764 C CA . VAL A 1 100 ? -0.864 2.640 17.322 1.00 93.94 100 VAL A CA 1
ATOM 765 C C . VAL A 1 100 ? -0.112 3.109 18.560 1.00 93.94 100 VAL A C 1
ATOM 767 O O . VAL A 1 100 ? 1.116 3.049 18.613 1.00 93.94 100 VAL A O 1
ATOM 770 N N . ASP A 1 101 ? -0.849 3.593 19.554 1.00 91.38 101 ASP A N 1
ATOM 771 C CA . ASP A 1 101 ? -0.301 3.953 20.859 1.00 91.38 101 ASP A CA 1
ATOM 772 C C . ASP A 1 101 ? -0.546 2.794 21.832 1.00 91.38 101 ASP A C 1
ATOM 774 O O . ASP A 1 101 ? -1.695 2.458 22.123 1.00 91.38 101 ASP A O 1
ATOM 778 N N . ASN A 1 102 ? 0.528 2.160 22.308 1.00 86.38 102 ASN A N 1
ATOM 779 C CA . ASN A 1 102 ? 0.452 1.070 23.287 1.00 86.38 102 ASN A CA 1
ATOM 780 C C . ASN A 1 102 ? 0.709 1.557 24.730 1.00 86.38 102 ASN A C 1
ATOM 782 O O . ASN A 1 102 ? 0.933 0.752 25.636 1.00 86.38 102 ASN A O 1
ATOM 786 N N . GLY A 1 103 ? 0.687 2.876 24.950 1.00 87.19 103 GLY A N 1
ATOM 787 C CA . GLY A 1 103 ? 0.894 3.539 26.235 1.00 87.19 103 GLY A CA 1
ATOM 788 C C . GLY A 1 103 ? 2.364 3.800 26.572 1.00 87.19 103 GLY A C 1
ATOM 789 O O . GLY A 1 103 ? 2.679 4.849 27.131 1.00 87.19 103 GLY A O 1
ATOM 790 N N . SER A 1 104 ? 3.276 2.885 26.229 1.00 85.12 104 SER A N 1
ATOM 791 C CA . SER A 1 104 ? 4.723 3.046 26.459 1.00 85.12 104 SER A CA 1
ATOM 792 C C . SER A 1 104 ? 5.483 3.522 25.218 1.00 85.12 104 SER A C 1
ATOM 794 O O . SER A 1 104 ? 6.584 4.064 25.335 1.00 85.12 104 SER A O 1
ATOM 796 N N . SER A 1 105 ? 4.903 3.342 24.032 1.00 88.69 105 SER A N 1
ATOM 797 C CA . SER A 1 105 ? 5.484 3.710 22.746 1.00 88.69 105 SER A CA 1
ATOM 798 C C . SER A 1 105 ? 4.403 3.935 21.685 1.00 88.69 105 SER A C 1
ATOM 800 O O . SER A 1 105 ? 3.264 3.483 21.807 1.00 88.69 105 SER A O 1
ATOM 802 N N . LYS A 1 106 ? 4.785 4.642 20.618 1.00 93.44 106 LYS A N 1
ATOM 803 C CA . LYS A 1 106 ? 3.981 4.755 19.401 1.00 93.44 106 LYS A CA 1
ATOM 804 C C . LYS A 1 106 ? 4.625 3.913 18.319 1.00 93.44 106 LYS A C 1
ATOM 806 O O . LYS A 1 106 ? 5.755 4.187 17.916 1.00 93.44 106 LYS A O 1
ATOM 811 N N . GLU A 1 107 ? 3.897 2.915 17.852 1.00 94.75 107 GLU A N 1
ATOM 812 C CA . GLU A 1 107 ? 4.324 2.047 16.764 1.00 94.75 107 GLU A CA 1
ATOM 813 C C . GLU A 1 107 ? 3.679 2.501 15.459 1.00 94.75 107 GLU A C 1
ATOM 815 O O . GLU A 1 107 ? 2.510 2.888 15.429 1.00 94.75 107 GLU A O 1
ATOM 820 N N . ARG A 1 108 ? 4.449 2.457 14.370 1.00 96.31 108 ARG A N 1
ATOM 821 C CA . ARG A 1 108 ? 3.984 2.789 13.023 1.00 96.31 108 ARG A CA 1
ATOM 822 C C . ARG A 1 108 ? 3.932 1.520 12.187 1.00 96.31 108 ARG A C 1
ATOM 824 O O . ARG A 1 108 ? 4.918 0.793 12.113 1.00 96.31 108 ARG A O 1
ATOM 831 N N . TRP A 1 109 ? 2.794 1.300 11.548 1.00 97.38 109 TRP A N 1
ATOM 832 C CA . TRP A 1 109 ? 2.509 0.122 10.745 1.00 97.38 109 TRP A CA 1
ATOM 833 C C . TRP A 1 109 ? 2.131 0.532 9.329 1.00 97.38 109 TRP A C 1
ATOM 835 O O . TRP A 1 109 ? 1.144 1.239 9.126 1.00 97.38 109 TRP A O 1
ATOM 845 N N . ASP A 1 110 ? 2.897 0.066 8.349 1.00 97.94 110 ASP A N 1
ATOM 846 C CA . ASP A 1 110 ? 2.600 0.280 6.936 1.00 97.94 110 ASP A CA 1
ATOM 847 C C . ASP A 1 110 ? 1.382 -0.543 6.515 1.00 97.94 110 ASP A C 1
ATOM 849 O O . ASP A 1 110 ? 1.331 -1.762 6.708 1.00 97.94 110 ASP A O 1
ATOM 853 N N . LEU A 1 111 ? 0.417 0.113 5.872 1.00 97.31 111 LEU A N 1
ATOM 854 C CA . LEU A 1 111 ? -0.730 -0.552 5.271 1.00 97.31 111 LEU A CA 1
ATOM 855 C C . LEU A 1 111 ? -0.516 -0.678 3.763 1.00 97.31 111 LEU A C 1
ATOM 857 O O . LEU A 1 111 ? -0.869 0.205 2.980 1.00 97.31 111 LEU A O 1
ATOM 861 N N . HIS A 1 112 ? 0.102 -1.784 3.357 1.00 98.31 112 HIS A N 1
ATOM 862 C CA . HIS A 1 112 ? 0.491 -2.018 1.970 1.00 98.31 112 HIS A CA 1
ATOM 863 C C . HIS A 1 112 ? -0.504 -2.939 1.251 1.00 98.31 112 HIS A C 1
ATOM 865 O O . HIS A 1 112 ? -0.641 -4.117 1.586 1.00 98.31 112 HIS A O 1
ATOM 871 N N . LEU A 1 113 ? -1.166 -2.422 0.214 1.00 98.25 113 LEU A N 1
ATOM 872 C CA . LEU A 1 113 ? -2.096 -3.181 -0.614 1.00 98.25 113 LEU A CA 1
ATOM 873 C C . LEU A 1 113 ? -1.359 -3.882 -1.762 1.00 98.25 113 LEU A C 1
ATOM 875 O O . LEU A 1 113 ? -0.814 -3.242 -2.661 1.00 98.25 113 LEU A O 1
ATOM 879 N N . LYS A 1 114 ? -1.357 -5.217 -1.755 1.00 98.50 114 LYS A N 1
ATOM 880 C CA . LYS A 1 114 ? -0.737 -6.048 -2.796 1.00 98.50 114 LYS A CA 1
ATOM 881 C C . LYS A 1 114 ? -1.779 -6.515 -3.811 1.00 98.50 114 LYS A C 1
ATOM 883 O O . LYS A 1 114 ? -2.842 -6.987 -3.438 1.00 98.50 114 LYS A O 1
ATOM 888 N N . GLY A 1 115 ? -1.438 -6.448 -5.097 1.00 98.06 115 GLY A N 1
ATOM 889 C CA . GLY A 1 115 ? -2.383 -6.668 -6.196 1.00 98.06 115 GLY A CA 1
ATOM 890 C C . GLY A 1 115 ? -3.191 -5.418 -6.563 1.00 98.06 115 GLY A C 1
ATOM 891 O O . GLY A 1 115 ? -4.199 -5.529 -7.261 1.00 98.06 115 GLY A O 1
ATOM 892 N N . ALA A 1 116 ? -2.726 -4.244 -6.121 1.00 97.69 116 ALA A N 1
ATOM 893 C CA . ALA A 1 116 ? -3.374 -2.942 -6.272 1.00 97.69 116 ALA A CA 1
ATOM 894 C C . ALA A 1 116 ? -3.456 -2.428 -7.722 1.00 97.69 116 ALA A C 1
ATOM 896 O O . ALA A 1 116 ? -3.929 -1.320 -7.945 1.00 97.69 116 ALA A O 1
ATOM 897 N N . GLY A 1 117 ? -2.996 -3.195 -8.712 1.00 97.56 117 GLY A N 1
ATOM 898 C CA . GLY A 1 117 ? -2.920 -2.770 -10.104 1.00 97.56 117 GLY A CA 1
ATOM 899 C C . GLY A 1 117 ? -1.525 -2.301 -10.494 1.00 97.56 117 GLY A C 1
ATOM 900 O O . GLY A 1 117 ? -0.540 -2.502 -9.775 1.00 97.56 117 GLY A O 1
ATOM 901 N N . THR A 1 118 ? -1.431 -1.752 -11.701 1.00 98.06 118 THR A N 1
ATOM 902 C CA . THR A 1 118 ? -0.157 -1.340 -12.286 1.00 98.06 118 THR A CA 1
ATOM 903 C C . THR A 1 118 ? 0.375 -0.068 -11.642 1.00 98.06 118 THR A C 1
ATOM 905 O O . THR A 1 118 ? -0.374 0.857 -11.342 1.00 98.06 118 THR A O 1
ATOM 908 N N . THR A 1 119 ? 1.692 0.001 -11.513 1.00 98.25 119 THR A N 1
ATOM 909 C CA . THR A 1 119 ? 2.463 1.154 -11.055 1.00 98.25 119 THR A CA 1
ATOM 910 C C . THR A 1 119 ? 3.550 1.456 -12.095 1.00 98.25 119 THR A C 1
ATOM 912 O O . THR A 1 119 ? 3.822 0.617 -12.964 1.00 98.25 119 THR A O 1
ATOM 915 N N . PRO A 1 120 ? 4.253 2.599 -12.004 1.00 97.56 120 PRO A N 1
ATOM 916 C CA . PRO A 1 120 ? 5.426 2.861 -12.844 1.00 97.56 120 PRO A CA 1
ATOM 917 C C . PRO A 1 120 ? 6.515 1.770 -12.761 1.00 97.56 120 PRO A C 1
ATOM 919 O O . PRO A 1 120 ? 7.332 1.641 -13.670 1.00 97.56 120 PRO A O 1
ATOM 922 N N . TYR A 1 121 ? 6.505 0.944 -11.707 1.00 98.12 121 TYR A N 1
ATOM 923 C CA . TYR A 1 121 ? 7.469 -0.136 -11.475 1.00 98.12 121 TYR A CA 1
ATOM 924 C C . TYR A 1 121 ? 6.975 -1.520 -11.936 1.00 98.12 121 TYR A C 1
ATOM 926 O O . TYR A 1 121 ? 7.682 -2.519 -11.771 1.00 98.12 121 TYR A O 1
ATOM 934 N N . SER A 1 122 ? 5.772 -1.627 -12.518 1.00 97.12 122 SER A N 1
ATOM 935 C CA . SER A 1 122 ? 5.194 -2.910 -12.960 1.00 97.12 122 SER A CA 1
ATOM 936 C C . SER A 1 122 ? 5.967 -3.587 -14.088 1.00 97.12 122 SER A C 1
ATOM 938 O O . SER A 1 122 ? 5.859 -4.806 -14.259 1.00 97.12 122 SER A O 1
ATOM 940 N N . ARG A 1 123 ? 6.784 -2.833 -14.834 1.00 94.38 123 ARG A N 1
ATOM 941 C CA . ARG A 1 123 ? 7.467 -3.308 -16.046 1.00 94.38 123 ARG A CA 1
ATOM 942 C C . ARG A 1 123 ? 6.433 -3.905 -17.012 1.00 94.38 123 ARG A C 1
ATOM 944 O O . ARG A 1 123 ? 5.545 -3.191 -17.453 1.00 94.38 123 ARG A O 1
ATOM 951 N N . HIS A 1 124 ? 6.516 -5.203 -17.300 1.00 94.19 124 HIS A N 1
ATOM 952 C CA . HIS A 1 124 ? 5.583 -5.921 -18.179 1.00 94.19 124 HIS A CA 1
ATOM 953 C C . HIS A 1 124 ? 4.494 -6.700 -17.417 1.00 94.19 124 HIS A C 1
ATOM 955 O O . HIS A 1 124 ? 3.768 -7.483 -18.020 1.00 94.19 124 HIS A O 1
ATOM 961 N N . GLY A 1 125 ? 4.421 -6.570 -16.088 1.00 93.94 125 GLY A N 1
ATOM 962 C CA . GLY A 1 125 ? 3.421 -7.258 -15.273 1.00 93.94 125 GLY A CA 1
ATOM 963 C C . GLY A 1 125 ? 2.100 -6.494 -15.197 1.00 93.94 125 GLY A C 1
ATOM 964 O O . GLY A 1 125 ? 2.080 -5.270 -15.211 1.00 93.94 125 GLY A O 1
ATOM 965 N N . GLU A 1 126 ? 0.998 -7.217 -15.009 1.00 95.25 126 GLU A N 1
ATOM 966 C CA . GLU A 1 126 ? -0.357 -6.641 -14.914 1.00 95.25 126 GLU A CA 1
ATOM 967 C C . GLU A 1 126 ? -0.649 -5.932 -13.578 1.00 95.25 126 GLU A C 1
ATOM 969 O O . GLU A 1 126 ? -1.756 -5.455 -13.345 1.00 95.25 126 GLU A O 1
ATOM 974 N N . GLY A 1 127 ? 0.308 -5.906 -12.645 1.00 97.06 127 GLY A N 1
ATOM 975 C CA . GLY A 1 127 ? 0.109 -5.275 -11.337 1.00 97.06 127 GLY A CA 1
ATOM 976 C C . GLY A 1 127 ? -0.866 -6.014 -10.404 1.00 97.06 127 GLY A C 1
ATOM 977 O O . GLY A 1 127 ? -1.238 -5.503 -9.349 1.00 97.06 127 GLY A O 1
ATOM 978 N N . ARG A 1 128 ? -1.286 -7.234 -10.761 1.00 97.69 128 ARG A N 1
ATOM 979 C CA . ARG A 1 128 ? -2.252 -8.038 -9.998 1.00 97.69 128 ARG A CA 1
ATOM 980 C C . ARG A 1 128 ? -1.609 -9.168 -9.198 1.00 97.69 128 ARG A C 1
ATOM 982 O O . ARG A 1 128 ? -0.482 -9.608 -9.451 1.00 97.69 128 ARG A O 1
ATOM 989 N N . ALA A 1 129 ? -2.353 -9.620 -8.196 1.00 97.50 129 ALA A N 1
ATOM 990 C CA . ALA A 1 129 ? -2.102 -10.848 -7.460 1.00 97.50 129 ALA A CA 1
ATOM 991 C C . ALA A 1 129 ? -3.269 -11.812 -7.704 1.00 97.50 129 ALA A C 1
ATOM 993 O O . ALA A 1 129 ? -4.403 -11.386 -7.898 1.00 97.50 129 ALA A O 1
ATOM 994 N N . VAL A 1 130 ? -2.964 -13.104 -7.718 1.00 97.31 130 VAL A N 1
ATOM 995 C CA . VAL A 1 130 ? -3.945 -14.186 -7.857 1.00 97.31 130 VAL A CA 1
ATOM 996 C C . VAL A 1 130 ? -4.195 -14.821 -6.493 1.00 97.31 130 VAL A C 1
ATOM 998 O O . VAL A 1 130 ? -3.354 -14.701 -5.607 1.00 97.31 130 VAL A O 1
ATOM 1001 N N . LEU A 1 131 ? -5.326 -15.512 -6.341 1.00 96.25 131 LEU A N 1
ATOM 1002 C CA . LEU A 1 131 ? -5.756 -16.091 -5.064 1.00 96.25 131 LEU A CA 1
ATOM 1003 C C . LEU A 1 131 ? -4.887 -17.265 -4.560 1.00 96.25 131 LEU A C 1
ATOM 1005 O O . LEU A 1 131 ? -4.845 -17.515 -3.362 1.00 96.25 131 LEU A O 1
ATOM 1009 N N . ARG A 1 132 ? -4.249 -17.998 -5.478 1.00 89.81 132 ARG A N 1
ATOM 1010 C CA . ARG A 1 132 ? -3.514 -19.252 -5.218 1.00 89.81 132 ARG A CA 1
ATOM 1011 C C . ARG A 1 132 ? -2.271 -19.122 -4.332 1.00 89.81 132 ARG A C 1
ATOM 1013 O O . ARG A 1 132 ? -1.614 -18.057 -4.375 1.00 89.81 132 ARG A O 1
#

Sequence (132 aa):
MSILPLQQHYADHLPAAFYQEVIPSGIGDAQWLIINHQLANALAIDINDHQADLLDVFAGNRLADPNKKPIAMAYAGHQFGHYVPMLGDGRGVLLGEIVVDNGSSKERWDLHLKGAGTTPYSRHGEGRAVLR

Foldseek 3Di:
DQLAPFDACVVVPDDCVFKDFDQFDADPPFDDDDDPVVVCVQLVRDCPVCVVVVSCCLRSVDQSDPVQTKIKGWDWDDDPNRTGRTAILQQKIFSGWGWDCPPVDIDIGTDMRGQRAGDPRVVPHGSGDDPD

Radius of gyration: 15.72 Å; chains: 1; bounding box: 42×33×45 Å

Secondary structure (DSSP, 8-state):
--SS--B-HHHHHS-GGGEEE------TT-------HHHHHHTT--TTTTHHHHHHHHTTSS-SSTT---EEE---EEETTEEES----SSEEEEEEEEEE-SS-EEEEEEEEET----TT-TTS-S-----

=== Feature glossary ===
A reading guide for the features in this record.

Start from the sequence.

  · Sequence gives the chain of amino acids in standard one-letter code (A=alanine, C=cysteine, …, Y=tyrosine), read N→C. It is the only feature that is directly encoded by the gene; all structural features are derived from the folded form of this sequence.

Fold it, and you get atomic coordinates and the backbone conformation that goes with them.

  · Structure coordinates are given as an mmCIF _atom_site loop: one row per atom with element, residue name, chain id, sequence number, and x/y/z position in Å. Only the four main-chain atoms per residue are included here; side chains are omitted to keep the record compact.

  · Backbone dihedral angles. Every residue except chain termini has a φ (preceding-C → N → Cα → C) and a ψ (N → Cα → C → next-N). They are reported in degrees following the IUPAC sign convention. Secondary structure is essentially a statement about which (φ, ψ) basin each residue occupies.

  · Eight-state secondary structure (DSSP): H is the canonical α-helix, G the tighter 3₁₀-helix, I the wider π-helix; E/B are β-structure, T and S are turns and bends, and '-' is everything else. DSSP derives these from the pattern of main-chain N–H···O=C hydrogen bonds, not from the sequence.

  · SS3 is a coarse helix/strand/coil call (letters a/b/c) made by the P-SEA algorithm from inter-Cα distances and dihedrals. It is less detailed than DSSP but needs only Cα positions.

Summarize the fold with a handful of shape descriptors and a per-residue structural alphabet.

  · Radius of gyration (Rg) is the root-mean-square distance of Cα atoms from their centroid — a single number for overall size and compactness. A globular domain of N residues has Rg ≈ 2.2·N^0.38 Å; an extended or disordered chain has a much larger Rg. The Cα contact count is the number of residue pairs whose Cα atoms are within 8 Å and are more than four positions apart in sequence — a standard proxy for tertiary packing density. The bounding box is the smallest axis-aligned box enclosing all Cα atoms.

  · 3Di is Foldseek's structural alphabet. Each residue is assigned one of twenty discrete states based on how its Cα sits relative to its spatial (not sequential) neighbors. Aligning 3Di strings finds structural homologs roughly as well as full 3D superposition, but orders of magnitude faster.

  · Solvent-accessible surface area (SASA) is the area in Å² traced out by the centre of a 1.4 Å probe sphere (a water molecule) rolled over the protein's van der Waals surface (Shrake–Rupley / Lee–Richards construction). Buried residues have near-zero SASA; fully exposed residues can exceed 200 Å². The total SASA scales roughly with the number of surface residues.

Ask how reliable the model is.

  · For AlphaFold models, the B-factor field carries pLDDT — the model's own estimate of local accuracy on a 0–100 scale. Regions with pLDDT<50 should be treated as essentially unmodeled; they often correspond to intrinsically disordered segments.

  · For experimental (PDB) structures, the B-factor (temperature factor) quantifies the positional spread of each atom in the crystal — a combination of thermal vibration and static disorder — in units of Å². High B-factors mark flexible loops or poorly resolved regions; low B-factors mark the rigid, well-ordered core.

  · Predicted Aligned Error (PAE) is an AlphaFold confidence matrix: entry (i, j) is the expected error in the position of residue j, in ångströms, when the prediction is superimposed on the true structure at residue i. Low PAE within a block of residues means that block is internally rigid and well-predicted; high PAE between two blocks means their relative placement is uncertain even if each block individually is confident.

Place it in context: what it resembles, what it is annotated as, and how it looks.

  · Structural nearest neighbors (via Foldseek easy-search vs the PDB). Reported per hit: target PDB id, E-value, and alignment TM-score. A TM-score above ~0.5 is the conventional threshold for 'same fold'.

  · Functional annotations link the protein to curated databases. InterPro entries identify conserved domains and families by matching the sequence against member-database signatures (Pfam, PROSITE, CDD, …). Gene Ontology (GO) terms describe molecular function, biological process, and cellular component in a controlled vocabulary. CATH places the structure in a hierarchical fold classification (Class/Architecture/Topology/Homologous-superfamily). The organism is the source species.

  · The contact map is a binary N×N matrix image: pixel (i, j) is dark where Cα_i and Cα_j are within 8 Å and |i−j|>4. Because the |i−j|>4 filter removes local helical contacts, off-diagonal stripes parallel to the main diagonal indicate parallel β-sheets; stripes perpendicular to it indicate antiparallel β-sheets. The Ramachandran plot scatters every residue's (φ, ψ) pair against the sterically allowed regions. The PAE heatmap renders the predicted-aligned-error matrix.

  · Six rendered views show the 3D structure from the faces of a cube — i.e. along ±x, ±y, ±z. Rendering representation is drawn randomly per protein from cartoon (secondary-structure ribbons), sticks (backbone bonds), or molecular surface; coloring is either N→C rainbow (blue at the N-terminus through red at the C-terminus) or one color per chain.